Protein AF-A0A923ZEF2-F1 (afdb_monomer_lite)

pLDDT: mean 95.56, std 8.29, range [60.09, 98.81]

Structure (mmCIF, N/CA/C/O backbone):
data_AF-A0A923ZEF2-F1
#
_entry.id   AF-A0A923ZEF2-F1
#
loop_
_atom_site.group_PDB
_atom_site.id
_atom_site.type_symbol
_atom_site.label_atom_id
_atom_site.label_alt_id
_atom_site.label_comp_id
_atom_site.label_asym_id
_atom_site.label_entity_id
_atom_site.label_seq_id
_atom_site.pdbx_PDB_ins_code
_atom_site.Cartn_x
_atom_site.Cartn_y
_atom_site.Cartn_z
_atom_site.occupancy
_atom_site.B_iso_or_equiv
_atom_site.auth_seq_id
_atom_site.auth_comp_id
_atom_site.auth_asym_id
_atom_site.auth_atom_id
_atom_site.pdbx_PDB_model_num
ATOM 1 N N . VAL A 1 1 ? 26.685 -22.326 -6.946 1.00 60.09 1 VAL A N 1
ATOM 2 C CA . VAL A 1 1 ? 25.507 -22.405 -7.836 1.00 60.09 1 VAL A CA 1
ATOM 3 C C . VAL A 1 1 ? 25.203 -20.984 -8.240 1.00 60.09 1 VAL A C 1
ATOM 5 O O . VAL A 1 1 ? 25.068 -20.154 -7.353 1.00 60.09 1 VAL A O 1
ATOM 8 N N . GLU A 1 2 ? 25.242 -20.685 -9.531 1.00 65.19 2 GLU A N 1
ATOM 9 C CA . GLU A 1 2 ? 24.864 -19.369 -10.042 1.00 65.19 2 GLU A CA 1
ATOM 10 C C . GLU A 1 2 ? 23.342 -19.257 -9.938 1.00 65.19 2 GLU A C 1
ATOM 12 O O . GLU A 1 2 ? 22.617 -20.100 -10.470 1.00 65.19 2 GLU A O 1
ATOM 17 N N . THR A 1 3 ? 22.854 -18.302 -9.152 1.00 67.06 3 THR A N 1
ATOM 18 C CA . THR A 1 3 ? 21.417 -18.060 -9.031 1.00 67.06 3 THR A CA 1
ATOM 19 C C . THR A 1 3 ? 20.961 -17.422 -10.340 1.00 67.06 3 THR A C 1
ATOM 21 O O . THR A 1 3 ? 21.530 -16.399 -10.718 1.00 67.06 3 THR A O 1
ATOM 24 N N . PRO A 1 4 ? 19.975 -17.978 -11.063 1.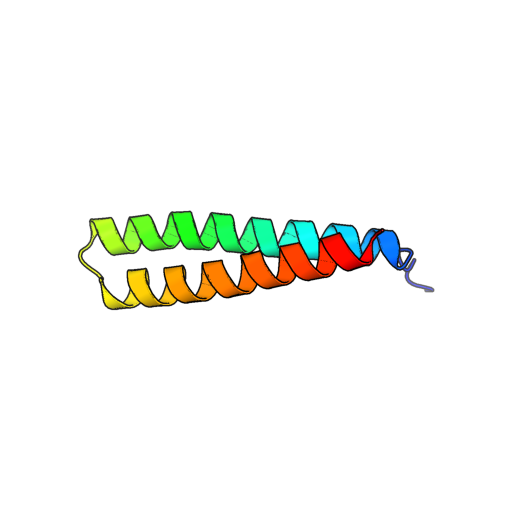00 71.94 4 PRO A N 1
ATOM 25 C CA . PRO A 1 4 ? 19.485 -17.327 -12.267 1.00 71.94 4 PRO A CA 1
ATOM 26 C C . PRO A 1 4 ? 18.884 -15.973 -11.881 1.00 71.94 4 PRO A C 1
ATOM 28 O O . PRO A 1 4 ? 17.928 -15.899 -11.105 1.00 71.94 4 PRO A O 1
ATOM 31 N N . HIS A 1 5 ? 19.482 -14.901 -12.391 1.00 82.31 5 HIS A N 1
ATOM 32 C CA . HIS A 1 5 ? 19.001 -13.542 -12.197 1.00 82.31 5 HIS A CA 1
ATOM 33 C C . HIS A 1 5 ? 18.031 -13.194 -13.324 1.00 82.31 5 HIS A C 1
ATOM 35 O O . HIS A 1 5 ? 18.341 -13.382 -14.501 1.00 82.31 5 HIS A O 1
ATOM 41 N N . LYS A 1 6 ? 16.847 -12.702 -12.951 1.00 91.12 6 LYS A N 1
ATOM 42 C CA . LYS A 1 6 ? 15.881 -12.132 -13.894 1.00 91.12 6 LYS A CA 1
ATOM 43 C C . LYS A 1 6 ? 16.511 -10.942 -14.619 1.00 91.12 6 LYS A C 1
ATOM 45 O O . LYS A 1 6 ? 17.377 -10.260 -14.067 1.00 91.12 6 LYS A O 1
ATOM 50 N N . SER A 1 7 ? 16.067 -10.676 -15.841 1.00 94.69 7 SER A N 1
ATOM 51 C CA . SER A 1 7 ? 16.432 -9.441 -16.531 1.00 94.69 7 SER A CA 1
ATOM 52 C C . SER A 1 7 ? 15.863 -8.226 -15.789 1.00 94.69 7 SER A C 1
ATOM 54 O O . SER A 1 7 ? 14.859 -8.324 -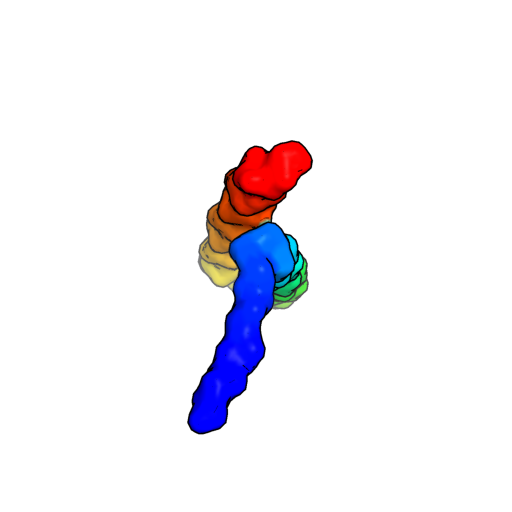15.081 1.00 94.69 7 SER A O 1
ATOM 56 N N . THR A 1 8 ? 16.478 -7.053 -15.962 1.00 94.69 8 THR A N 1
ATOM 57 C CA . THR A 1 8 ? 16.003 -5.817 -15.320 1.00 94.69 8 THR A CA 1
ATOM 58 C C . THR A 1 8 ? 14.513 -5.535 -15.578 1.00 94.69 8 THR A C 1
ATOM 60 O O . THR A 1 8 ? 13.812 -5.243 -14.610 1.00 94.69 8 THR A O 1
ATOM 63 N N . PRO A 1 9 ? 13.975 -5.661 -16.812 1.00 96.06 9 PRO A N 1
ATOM 64 C CA . PRO A 1 9 ? 12.545 -5.452 -17.053 1.00 96.06 9 PRO A CA 1
ATOM 65 C C . PRO A 1 9 ? 11.651 -6.441 -16.296 1.00 96.06 9 PRO A C 1
ATOM 67 O O . PRO A 1 9 ? 10.629 -6.035 -15.751 1.00 96.06 9 PRO A O 1
ATOM 70 N N . GLU A 1 10 ? 12.049 -7.713 -16.202 1.00 96.50 10 GLU A N 1
ATOM 71 C CA . GLU A 1 10 ? 11.306 -8.726 -15.441 1.00 96.50 10 GLU A CA 1
ATOM 72 C C . GLU A 1 10 ? 11.303 -8.412 -13.937 1.00 96.50 10 GLU A C 1
ATOM 74 O O . GLU A 1 10 ? 10.270 -8.544 -13.284 1.00 96.50 10 GLU A O 1
ATOM 79 N N . MET A 1 11 ? 12.431 -7.945 -13.387 1.00 96.50 11 MET A N 1
ATOM 80 C CA . MET A 1 11 ? 12.511 -7.507 -11.987 1.00 96.50 11 MET A CA 1
ATOM 81 C C . MET A 1 11 ? 11.617 -6.290 -11.715 1.00 96.50 11 MET A C 1
ATOM 83 O O . MET A 1 11 ? 10.960 -6.223 -10.679 1.00 96.50 11 MET A O 1
ATOM 87 N N . LEU A 1 12 ? 11.577 -5.326 -12.641 1.00 97.38 12 LEU A N 1
ATOM 88 C CA . LEU A 1 12 ? 10.726 -4.141 -12.518 1.00 97.38 12 LEU A CA 1
ATOM 89 C C . LEU A 1 12 ? 9.240 -4.505 -12.584 1.00 97.38 12 LEU A C 1
ATOM 91 O O . LEU A 1 12 ? 8.458 -4.003 -11.781 1.00 97.38 12 LEU A O 1
ATOM 95 N N . GLN A 1 13 ? 8.849 -5.396 -13.498 1.00 97.81 13 GLN A N 1
ATOM 96 C CA . GLN A 1 13 ? 7.470 -5.884 -13.606 1.00 97.81 13 GLN A CA 1
ATOM 97 C C . GLN A 1 13 ? 7.014 -6.602 -12.332 1.00 97.81 13 GLN A C 1
ATOM 99 O O . GLN A 1 13 ? 5.905 -6.361 -11.856 1.00 97.81 13 GLN A O 1
ATOM 104 N N . GLU A 1 14 ? 7.871 -7.446 -11.756 1.00 97.69 14 GLU A N 1
ATOM 105 C CA . GLU A 1 14 ? 7.600 -8.096 -10.472 1.00 97.69 14 GLU A CA 1
ATOM 106 C C . GLU A 1 14 ? 7.437 -7.065 -9.350 1.00 97.69 14 GLU A C 1
ATOM 108 O O . GLU A 1 14 ? 6.454 -7.106 -8.615 1.00 97.69 14 GLU A O 1
ATOM 113 N N . LEU A 1 15 ? 8.323 -6.068 -9.279 1.00 97.94 15 LEU A N 1
ATOM 114 C CA . LEU A 1 15 ? 8.245 -5.029 -8.255 1.00 97.94 15 LEU A CA 1
ATOM 115 C C . LEU A 1 15 ? 6.991 -4.145 -8.389 1.00 97.94 15 LEU A C 1
ATOM 117 O O . LEU A 1 15 ? 6.428 -3.720 -7.376 1.00 97.94 15 LEU A O 1
ATOM 121 N N . VAL A 1 16 ? 6.522 -3.876 -9.614 1.00 98.62 16 VAL A N 1
ATOM 122 C CA . VAL A 1 16 ? 5.219 -3.227 -9.853 1.00 98.62 16 VAL A CA 1
ATOM 123 C C . VAL A 1 16 ? 4.099 -4.089 -9.277 1.00 98.62 16 VAL A C 1
ATOM 125 O O . VAL A 1 16 ? 3.303 -3.598 -8.475 1.00 98.62 16 VAL A O 1
ATOM 128 N N . ALA A 1 17 ? 4.058 -5.372 -9.650 1.00 98.50 17 ALA A N 1
ATOM 129 C CA . ALA A 1 17 ? 3.018 -6.295 -9.210 1.00 98.50 17 ALA A CA 1
ATOM 130 C C . ALA A 1 17 ? 2.979 -6.431 -7.681 1.00 98.50 17 ALA A C 1
ATOM 132 O O . ALA A 1 17 ? 1.896 -6.446 -7.091 1.00 98.50 17 ALA A O 1
ATOM 133 N N . ASP A 1 18 ? 4.143 -6.461 -7.034 1.00 98.75 18 ASP A N 1
ATOM 134 C CA . ASP A 1 18 ? 4.260 -6.542 -5.582 1.00 98.75 18 ASP A CA 1
ATOM 135 C C . ASP A 1 18 ? 3.749 -5.278 -4.883 1.00 98.75 18 ASP A C 1
ATOM 137 O O . ASP A 1 18 ? 2.991 -5.389 -3.916 1.00 98.75 18 ASP A O 1
ATOM 141 N N . ASN A 1 19 ? 4.080 -4.079 -5.383 1.00 98.75 19 ASN A N 1
ATOM 142 C CA . ASN A 1 19 ? 3.543 -2.829 -4.829 1.00 98.75 19 ASN A CA 1
ATOM 143 C C . ASN A 1 19 ? 2.011 -2.809 -4.890 1.00 98.75 19 ASN A C 1
ATOM 145 O O . ASN A 1 19 ? 1.354 -2.530 -3.887 1.00 98.75 19 ASN A O 1
ATOM 149 N N . GLU A 1 20 ? 1.429 -3.180 -6.030 1.00 98.69 20 GLU A N 1
ATOM 150 C CA . GLU A 1 20 ? -0.026 -3.257 -6.166 1.00 98.69 20 GLU A CA 1
ATOM 151 C C . GLU A 1 20 ? -0.644 -4.331 -5.266 1.00 98.69 20 GLU A C 1
ATOM 153 O O . GLU A 1 20 ? -1.732 -4.158 -4.714 1.00 98.69 20 GLU A O 1
ATOM 158 N N . ALA A 1 21 ? 0.031 -5.470 -5.113 1.00 98.81 21 ALA A N 1
ATOM 159 C CA . ALA A 1 21 ? -0.452 -6.552 -4.276 1.00 98.81 21 ALA A CA 1
ATOM 160 C C . ALA A 1 21 ? -0.410 -6.177 -2.787 1.00 98.81 21 ALA A C 1
ATOM 162 O O . ALA A 1 21 ? -1.270 -6.628 -2.027 1.00 98.81 21 ALA A O 1
ATOM 163 N N . VAL A 1 22 ? 0.559 -5.368 -2.356 1.00 98.62 22 VAL A N 1
ATOM 164 C CA . VAL A 1 22 ? 0.604 -4.805 -1.000 1.00 98.62 22 VAL A CA 1
ATOM 165 C C . VAL A 1 22 ? -0.482 -3.747 -0.822 1.00 98.62 22 VAL A C 1
ATOM 167 O O . VAL A 1 22 ? -1.234 -3.842 0.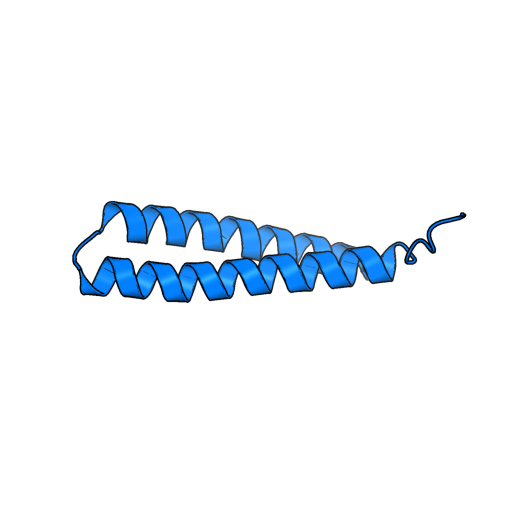146 1.00 98.62 22 VAL A O 1
ATOM 170 N N . ALA A 1 23 ? -0.650 -2.823 -1.773 1.00 98.75 23 ALA A N 1
ATOM 171 C CA . ALA A 1 23 ? -1.714 -1.816 -1.740 1.00 98.75 23 ALA A CA 1
ATOM 172 C C . ALA A 1 23 ? -3.111 -2.455 -1.605 1.00 98.75 23 ALA A C 1
ATOM 174 O O . ALA A 1 23 ? -3.871 -2.104 -0.705 1.00 98.75 23 ALA A O 1
ATOM 175 N N . ARG A 1 24 ? -3.418 -3.488 -2.407 1.00 98.75 24 ARG A N 1
ATOM 176 C CA . ARG A 1 24 ? -4.685 -4.242 -2.305 1.00 98.75 24 ARG A CA 1
ATOM 177 C C . ARG A 1 24 ? -4.885 -4.906 -0.940 1.00 98.75 24 ARG A C 1
ATOM 179 O O . ARG A 1 24 ? -6.005 -4.952 -0.440 1.00 98.75 24 ARG A O 1
ATOM 186 N N . ARG A 1 25 ? -3.819 -5.439 -0.332 1.00 98.81 25 ARG A N 1
ATOM 187 C CA . ARG A 1 25 ? -3.891 -6.048 1.009 1.00 98.81 25 ARG A CA 1
ATOM 188 C C . ARG A 1 25 ? -4.082 -5.000 2.099 1.00 98.81 25 ARG A C 1
ATOM 190 O O . ARG A 1 25 ? -4.836 -5.251 3.030 1.00 98.81 25 ARG A O 1
ATOM 197 N N . MET A 1 26 ? -3.432 -3.844 1.975 1.00 98.75 26 MET A N 1
ATOM 198 C CA . MET A 1 26 ? -3.619 -2.721 2.893 1.00 98.75 26 MET A CA 1
ATOM 199 C C . MET A 1 26 ? -5.038 -2.167 2.815 1.00 98.75 26 MET A C 1
ATOM 201 O O . MET A 1 26 ? -5.597 -1.879 3.861 1.00 98.75 26 MET A O 1
ATOM 205 N N . LEU A 1 27 ? -5.649 -2.116 1.625 1.00 98.69 27 LEU A N 1
ATOM 206 C CA . LEU A 1 27 ? -7.060 -1.747 1.471 1.00 98.69 27 LEU A CA 1
ATOM 207 C C . LEU A 1 27 ? -7.991 -2.741 2.181 1.00 98.69 27 LEU A C 1
ATOM 209 O O . LEU A 1 27 ? -8.906 -2.356 2.899 1.00 98.69 27 LEU A O 1
ATOM 213 N N . ALA A 1 28 ? -7.748 -4.044 2.025 1.00 98.75 28 ALA A N 1
ATOM 214 C CA . ALA A 1 28 ? -8.523 -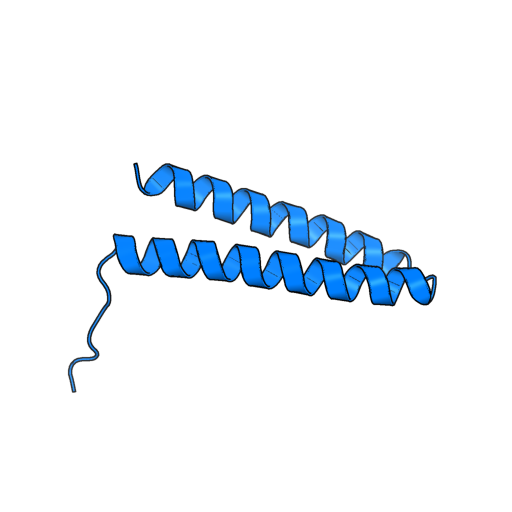5.043 2.758 1.00 98.75 28 ALA A CA 1
ATOM 215 C C . ALA A 1 28 ? -8.348 -4.896 4.283 1.00 98.75 28 ALA A C 1
ATOM 217 O O . ALA A 1 28 ? -9.310 -5.046 5.029 1.00 98.75 28 ALA A O 1
ATOM 218 N N . ALA A 1 29 ? -7.134 -4.579 4.745 1.00 98.69 29 ALA A N 1
ATOM 219 C CA . ALA A 1 29 ? -6.852 -4.344 6.158 1.00 98.69 29 ALA A CA 1
ATOM 220 C C . ALA A 1 29 ? -7.456 -3.027 6.682 1.00 98.69 29 ALA A C 1
ATOM 222 O O . ALA A 1 29 ? -7.912 -3.000 7.822 1.00 98.69 29 ALA A O 1
ATOM 223 N N . SER A 1 30 ? -7.501 -1.962 5.873 1.00 98.81 30 SER A N 1
ATOM 224 C CA . SER A 1 30 ? -8.103 -0.685 6.271 1.00 98.81 30 SER A CA 1
ATOM 225 C C . SER A 1 30 ? -9.602 -0.835 6.478 1.00 98.81 30 SER A C 1
ATOM 227 O O . SER A 1 30 ? -10.110 -0.323 7.464 1.00 98.81 30 SER A O 1
ATOM 229 N N . ASN A 1 31 ? -10.283 -1.622 5.639 1.00 98.69 31 ASN A N 1
ATOM 230 C CA . ASN A 1 31 ? -11.706 -1.922 5.823 1.00 98.69 31 ASN A CA 1
ATOM 231 C C . ASN A 1 31 ? -11.965 -2.671 7.143 1.00 98.69 31 ASN A C 1
ATOM 233 O O . ASN A 1 31 ? -12.933 -2.389 7.836 1.00 98.69 31 ASN A O 1
ATOM 237 N N . VAL A 1 32 ? -11.073 -3.587 7.547 1.00 98.75 32 VAL A N 1
ATOM 238 C CA . VAL A 1 32 ? -11.187 -4.259 8.857 1.00 98.75 32 VAL A CA 1
ATOM 239 C C . VAL A 1 32 ? -11.015 -3.266 10.011 1.00 98.75 32 VAL A C 1
ATOM 241 O O . VAL A 1 32 ? -11.704 -3.387 11.024 1.00 98.75 32 VAL A O 1
ATOM 244 N N . ALA A 1 33 ? -10.104 -2.297 9.882 1.00 98.69 33 ALA A N 1
ATOM 245 C CA . ALA A 1 33 ? -9.938 -1.237 10.875 1.00 98.69 33 ALA A CA 1
ATOM 246 C C . ALA A 1 33 ? -11.176 -0.326 10.934 1.00 98.69 33 ALA A C 1
ATOM 248 O O . ALA A 1 33 ? -11.678 -0.051 12.023 1.00 98.69 33 ALA A O 1
ATOM 249 N N . GLU A 1 34 ? -11.716 0.057 9.773 1.00 98.62 34 GLU A N 1
ATOM 250 C CA . GLU A 1 34 ? -12.951 0.833 9.642 1.00 98.62 34 GLU A CA 1
ATOM 251 C C . GLU A 1 34 ? -14.137 0.134 10.329 1.00 98.62 34 GLU A C 1
ATOM 253 O O . GLU A 1 34 ? -14.811 0.755 11.152 1.00 98.62 34 GLU A O 1
ATOM 258 N N . ASP A 1 35 ? -14.340 -1.164 10.068 1.00 98.75 35 ASP A N 1
ATOM 259 C CA . ASP A 1 35 ? -15.413 -1.985 10.654 1.00 98.75 35 ASP A CA 1
ATOM 260 C C . ASP A 1 35 ? -15.358 -2.048 12.196 1.00 98.75 35 ASP A C 1
ATOM 262 O O . ASP A 1 35 ? -16.356 -2.364 12.847 1.00 98.75 35 ASP A O 1
ATOM 266 N N . ASN A 1 36 ? -14.194 -1.759 12.789 1.00 98.62 36 ASN A N 1
ATOM 267 C CA . ASN A 1 36 ? -13.963 -1.751 14.237 1.00 98.62 36 ASN A CA 1
ATO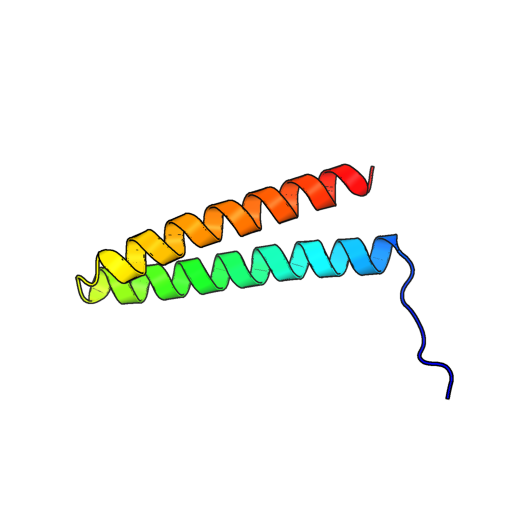M 268 C C . ASN A 1 36 ? -13.774 -0.335 14.813 1.00 98.62 36 ASN A C 1
ATOM 270 O O . ASN A 1 36 ? -13.357 -0.203 15.964 1.00 98.62 36 ASN A O 1
ATOM 274 N N . ASP A 1 37 ? -14.078 0.708 14.035 1.00 98.56 37 ASP A N 1
ATOM 275 C CA . ASP A 1 37 ? -13.908 2.121 14.405 1.00 98.56 37 ASP A CA 1
ATOM 276 C C . ASP A 1 37 ? -12.454 2.502 14.780 1.00 98.56 37 ASP A C 1
ATOM 278 O O . ASP A 1 37 ? -12.199 3.485 15.478 1.00 98.56 37 ASP A O 1
ATOM 282 N N . ASP A 1 38 ? -11.464 1.745 14.290 1.00 98.75 38 ASP A N 1
ATOM 283 C CA . ASP A 1 38 ? -10.036 2.038 14.457 1.00 98.75 38 ASP A CA 1
ATOM 284 C C . ASP A 1 38 ? -9.549 3.011 13.374 1.00 98.75 38 ASP A C 1
ATOM 286 O O . ASP A 1 38 ? -8.872 2.657 12.402 1.00 98.75 38 ASP A O 1
ATOM 290 N N . LYS A 1 39 ? -9.899 4.286 13.564 1.00 98.44 39 LYS A N 1
ATOM 291 C CA . LYS A 1 39 ? -9.593 5.362 12.611 1.00 98.44 39 LYS A CA 1
ATOM 292 C C . LYS A 1 39 ? -8.107 5.658 12.443 1.00 98.44 39 LYS A C 1
ATOM 294 O O . LYS A 1 39 ? -7.707 6.137 11.385 1.00 98.44 39 LYS A O 1
ATOM 299 N N . PHE A 1 40 ? -7.275 5.359 13.439 1.00 98.62 40 PHE A N 1
ATOM 300 C CA . PHE A 1 40 ? -5.833 5.585 13.328 1.00 98.62 40 PHE A CA 1
ATOM 301 C C . PHE A 1 40 ? -5.1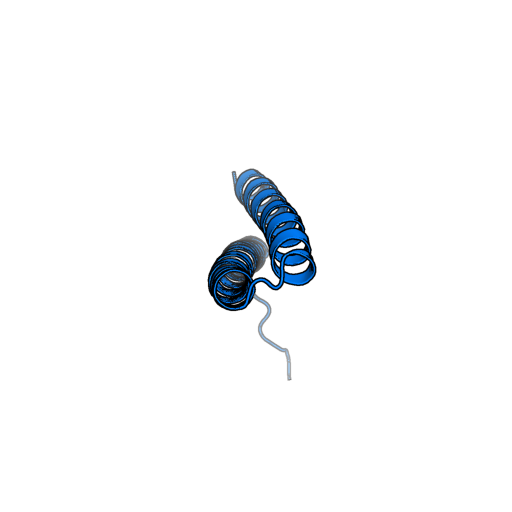61 4.530 12.451 1.00 98.62 40 PHE A C 1
ATOM 303 O O . PHE A 1 40 ? -4.302 4.871 11.635 1.00 98.62 40 PHE A O 1
ATOM 310 N N . THR A 1 41 ? -5.555 3.261 12.587 1.00 98.75 41 THR A N 1
ATOM 311 C CA . THR A 1 41 ? -5.035 2.204 11.715 1.00 98.75 41 THR A CA 1
ATOM 312 C C . THR A 1 41 ? -5.552 2.363 10.286 1.00 98.75 41 THR A C 1
ATOM 314 O O . THR A 1 41 ? -4.769 2.204 9.349 1.00 98.75 41 THR A O 1
ATOM 317 N N . GLU A 1 42 ? -6.828 2.726 10.105 1.00 98.81 42 GLU A N 1
ATOM 318 C CA . GLU A 1 42 ? -7.414 3.023 8.789 1.00 98.81 42 GLU A CA 1
ATOM 319 C C . GLU A 1 42 ? -6.617 4.119 8.056 1.00 98.81 42 GLU A C 1
ATOM 321 O O . GLU A 1 42 ? -6.101 3.878 6.962 1.00 98.81 42 GLU A O 1
ATOM 326 N N . ASP A 1 43 ? -6.437 5.286 8.686 1.00 98.81 43 ASP A N 1
ATOM 327 C CA . ASP A 1 43 ? -5.736 6.433 8.094 1.00 98.81 43 ASP A CA 1
ATOM 328 C C . ASP A 1 43 ? -4.267 6.117 7.763 1.00 98.81 43 ASP A C 1
ATOM 330 O O . ASP A 1 43 ? -3.786 6.388 6.658 1.00 98.81 43 ASP A O 1
ATOM 334 N N . MET A 1 44 ? -3.558 5.444 8.677 1.00 98.75 44 MET A N 1
ATOM 335 C CA . MET A 1 44 ? -2.178 5.007 8.444 1.00 98.75 44 MET A CA 1
ATOM 336 C C . MET A 1 44 ? -2.069 4.093 7.212 1.00 98.75 44 MET A C 1
ATOM 338 O O . MET A 1 44 ? -1.131 4.225 6.417 1.00 98.75 44 MET A O 1
ATOM 342 N N . LEU A 1 45 ? -3.004 3.151 7.050 1.00 98.81 45 LEU A N 1
ATOM 343 C CA . LEU A 1 45 ? -3.014 2.230 5.914 1.00 98.81 45 LEU A CA 1
ATOM 344 C C . LEU A 1 45 ? -3.335 2.960 4.608 1.00 98.81 45 LEU A C 1
ATOM 346 O O . LEU A 1 45 ? -2.644 2.722 3.618 1.00 98.81 45 LEU A O 1
ATOM 350 N N . ILE A 1 46 ? -4.292 3.892 4.610 1.00 98.69 46 ILE A N 1
ATOM 351 C CA . ILE A 1 46 ? -4.616 4.732 3.445 1.00 98.69 46 ILE A CA 1
ATOM 352 C C . ILE A 1 46 ? -3.391 5.532 2.988 1.00 98.69 46 ILE A C 1
ATOM 354 O O . ILE A 1 46 ? -3.037 5.499 1.806 1.00 98.69 46 ILE A O 1
ATOM 358 N N . ALA A 1 47 ? -2.678 6.181 3.913 1.00 98.75 47 ALA A N 1
ATOM 359 C CA . ALA A 1 47 ? -1.452 6.904 3.582 1.00 98.75 47 ALA A CA 1
ATOM 360 C C . ALA A 1 47 ? -0.395 5.981 2.949 1.00 98.75 47 ALA A C 1
ATOM 362 O O . ALA A 1 47 ? 0.311 6.365 2.012 1.00 98.75 47 ALA A O 1
ATOM 363 N N . ARG A 1 48 ? -0.294 4.732 3.425 1.00 98.69 48 ARG A N 1
ATOM 364 C CA . ARG A 1 48 ? 0.665 3.758 2.895 1.00 98.69 48 ARG A CA 1
ATOM 365 C C . ARG A 1 48 ? 0.273 3.209 1.524 1.00 98.69 48 ARG A C 1
ATOM 367 O O . ARG A 1 48 ? 1.167 2.982 0.707 1.00 98.69 48 ARG A O 1
ATOM 374 N N . ILE A 1 49 ? -1.023 3.042 1.257 1.00 98.81 49 ILE A N 1
ATOM 375 C CA . ILE A 1 49 ? -1.548 2.688 -0.069 1.00 98.81 49 ILE A CA 1
ATOM 376 C C . ILE A 1 49 ? -1.077 3.715 -1.101 1.00 98.81 49 ILE A C 1
ATOM 378 O O . ILE A 1 49 ? -0.486 3.317 -2.103 1.00 98.81 49 ILE A O 1
ATOM 382 N N . GLY A 1 50 ? -1.224 5.015 -0.814 1.00 98.62 50 GLY A N 1
ATOM 383 C CA . GLY A 1 50 ? -0.797 6.084 -1.725 1.00 98.62 50 GLY A CA 1
ATOM 384 C C . GLY A 1 50 ? 0.679 5.984 -2.133 1.00 98.62 50 GLY A C 1
ATOM 385 O O . GLY A 1 50 ? 1.001 6.071 -3.315 1.00 98.62 50 GLY A O 1
ATOM 386 N N . ILE A 1 51 ? 1.573 5.687 -1.181 1.00 98.75 51 ILE A N 1
ATOM 387 C CA . ILE A 1 51 ? 3.006 5.478 -1.465 1.00 98.75 51 ILE A CA 1
ATOM 388 C C . ILE A 1 51 ? 3.238 4.271 -2.386 1.00 98.75 51 ILE A C 1
ATOM 390 O O . ILE A 1 51 ? 4.061 4.334 -3.299 1.00 98.75 51 ILE A O 1
ATOM 394 N N . HIS A 1 52 ? 2.538 3.155 -2.166 1.00 98.75 52 HIS A N 1
ATOM 395 C CA . HIS A 1 52 ? 2.679 1.970 -3.018 1.00 98.75 52 HIS A CA 1
ATOM 396 C C . HIS A 1 52 ? 2.133 2.198 -4.435 1.00 98.75 52 HIS A C 1
ATOM 398 O O . HIS A 1 52 ? 2.730 1.716 -5.400 1.00 98.75 52 HIS A O 1
ATOM 404 N N . GLU A 1 53 ? 1.046 2.956 -4.583 1.00 98.62 53 GLU A N 1
ATOM 405 C CA . GLU A 1 53 ? 0.504 3.326 -5.894 1.00 98.62 53 GLU A CA 1
ATOM 406 C C . GLU A 1 53 ? 1.431 4.279 -6.659 1.00 98.62 53 GLU A C 1
ATOM 408 O O . GLU A 1 53 ? 1.677 4.061 -7.850 1.00 98.62 53 GLU A O 1
ATOM 413 N N . GLU A 1 54 ? 2.010 5.276 -5.979 1.00 98.69 54 GLU A N 1
ATOM 414 C CA . GLU A 1 54 ? 3.012 6.178 -6.558 1.00 98.69 54 GLU A CA 1
ATOM 415 C C . GLU A 1 54 ? 4.252 5.401 -7.022 1.00 98.69 54 GLU A C 1
ATOM 417 O O . GLU A 1 54 ? 4.694 5.553 -8.164 1.00 98.69 54 GLU A O 1
ATOM 422 N N . ASN A 1 55 ? 4.761 4.487 -6.190 1.00 98.62 55 ASN A N 1
ATOM 423 C CA . ASN A 1 55 ? 5.875 3.612 -6.557 1.00 98.62 55 ASN A CA 1
ATOM 424 C C . ASN A 1 55 ? 5.548 2.765 -7.794 1.00 98.62 55 ASN A C 1
ATOM 426 O O . ASN A 1 55 ? 6.348 2.698 -8.729 1.00 98.62 55 ASN A O 1
ATOM 430 N N . ALA A 1 56 ? 4.371 2.131 -7.830 1.00 98.50 56 ALA A N 1
ATOM 431 C CA . ALA A 1 56 ? 3.944 1.325 -8.973 1.00 98.50 56 ALA A CA 1
ATOM 432 C C . ALA A 1 56 ? 3.832 2.167 -10.255 1.00 98.50 56 ALA A C 1
ATOM 434 O O . ALA A 1 56 ? 4.224 1.717 -11.333 1.00 98.50 56 ALA A O 1
ATOM 435 N N . TRP A 1 57 ? 3.328 3.401 -10.157 1.00 98.38 57 TRP A N 1
ATOM 436 C CA . TRP A 1 57 ? 3.271 4.337 -11.278 1.00 98.38 57 TRP A CA 1
ATOM 437 C C . TRP A 1 57 ? 4.663 4.706 -11.805 1.00 98.38 57 TRP A C 1
ATOM 439 O O . TRP A 1 57 ? 4.909 4.557 -13.004 1.00 98.38 57 TRP A O 1
ATOM 449 N N . MET A 1 58 ? 5.588 5.098 -10.928 1.00 98.50 58 MET A N 1
ATOM 450 C CA . MET A 1 58 ? 6.955 5.465 -11.315 1.00 98.50 58 MET A CA 1
ATOM 451 C C . MET A 1 58 ? 7.724 4.294 -11.943 1.00 98.50 58 MET A C 1
ATOM 453 O O . MET A 1 58 ? 8.438 4.459 -12.936 1.00 98.50 58 MET A O 1
ATOM 457 N N . LEU A 1 59 ? 7.547 3.084 -11.409 1.00 98.31 59 LEU A N 1
ATOM 458 C CA . LEU A 1 59 ? 8.158 1.873 -11.959 1.00 98.31 59 LEU A CA 1
ATOM 459 C C . LEU A 1 59 ? 7.587 1.514 -13.338 1.00 98.31 59 LEU A C 1
ATOM 461 O O . LEU A 1 59 ? 8.356 1.189 -14.240 1.00 98.31 59 LEU A O 1
ATOM 465 N N . ARG A 1 60 ? 6.267 1.638 -13.545 1.00 97.56 60 ARG A N 1
ATOM 466 C CA . ARG A 1 60 ? 5.659 1.478 -14.880 1.00 97.56 60 ARG A CA 1
ATOM 467 C C . ARG A 1 60 ? 6.198 2.493 -15.880 1.00 97.56 60 ARG A C 1
ATOM 469 O O . ARG A 1 60 ? 6.515 2.110 -16.998 1.00 97.56 60 ARG A O 1
ATOM 476 N N . ALA A 1 61 ? 6.359 3.753 -15.476 1.00 97.62 61 ALA A N 1
ATOM 477 C CA . ALA A 1 61 ? 6.941 4.785 -16.336 1.00 97.62 61 ALA A CA 1
ATOM 478 C C . ALA A 1 61 ? 8.388 4.463 -16.759 1.00 97.62 61 ALA A C 1
ATOM 480 O O . ALA A 1 61 ? 8.838 4.912 -17.809 1.00 97.62 61 ALA A O 1
ATOM 481 N N . SER A 1 62 ? 9.107 3.659 -15.968 1.00 96.00 62 SER A N 1
ATOM 482 C CA . SER A 1 62 ? 10.486 3.243 -16.254 1.00 96.00 62 SER A CA 1
ATOM 483 C C . SER A 1 62 ? 10.586 2.096 -17.271 1.00 96.00 62 SER A C 1
ATOM 485 O O . SER A 1 62 ? 11.681 1.813 -17.753 1.00 96.00 62 SER A O 1
ATOM 487 N N . LEU A 1 63 ? 9.473 1.427 -17.594 1.00 94.06 63 LEU A N 1
ATOM 488 C CA . LEU A 1 63 ? 9.428 0.303 -18.539 1.00 94.06 63 LEU A CA 1
ATOM 489 C C . LEU A 1 63 ? 9.258 0.727 -20.010 1.00 94.06 63 LEU A C 1
ATOM 491 O O . LEU A 1 63 ? 9.481 -0.113 -20.883 1.00 94.06 63 LEU A O 1
ATOM 495 N N . GLY A 1 64 ? 8.970 2.009 -20.274 1.00 81.88 64 GLY A N 1
ATOM 496 C CA . GLY A 1 64 ? 8.774 2.558 -21.623 1.00 81.88 64 GLY A CA 1
ATOM 497 C C . GLY A 1 64 ? 7.355 2.402 -22.148 1.00 81.88 64 GLY A C 1
ATOM 498 O O . GLY A 1 64 ? 6.815 1.276 -22.093 1.00 81.88 64 GLY A O 1
#

Foldseek 3Di:
DDDDDDDPLVVLVVLLVVLVVLLVVLVVVLVVCVVVVVVVSNVVSVVSSVVSVVSSVVSVVVND

Secondary structure (DSSP, 8-state):
-PPPPPPHHHHHHHHHHHHHHHHHHHHHHHHHHHHTT-HHHHHHHHHHHHHHHHHHHHHHHTT-

Radius of gyration: 15.39 Å; chains: 1; bounding box: 41×29×36 Å

Sequence (64 aa):
VETPHKSTPEMLQELVADNEAVARRMLAASNVAEDNDDKFTEDMLIARIGIHEENAWMLRASLG